Protein AF-A0A972GP89-F1 (afdb_monomer)

Sequence (118 aa):
MSRLRWAVLGGIMLGGVGASYWFNQRAQIRSATITSITFDNLPVASVAITYTRGMPPVSVIIDIIENDKSKGSTTIGGKQLFVDIPLHAPVHLPYCLVTTAYWRSLRGVVRQIQHHHQ

pLDDT: mean 84.03, std 12.47, range [55.25, 96.81]

Secondary structure (DSSP, 8-state):
--HHHHHHHHHHHHHHHHHHHHHTPBPPEEEEEEEEEE-SSS-EEEEEEEE-SSBPPSEEEEEEEETTTEEEEEEEETT--EEEEEBSS---SS-EEEEEEEEEETTEEEEEEEEEE-

Mean predicted aligned error: 8.91 Å

Foldseek 3Di:
DDPVVVVVVVCCVVVVVVVVVVQADEWDWPDKDFPDWDAPPWIKTKIFTDTDDYHFFQKKKKWKADDPPKIWIDMDGRVDGIDITTMPHDDDPFIKIKMWTWHQDPVGIDIDIDIDTD

Structure (mmCIF, N/CA/C/O backbone):
data_AF-A0A972GP89-F1
#
_entry.id   AF-A0A972GP89-F1
#
loop_
_atom_site.group_PDB
_atom_site.id
_atom_site.type_symbol
_atom_site.label_atom_id
_atom_site.label_alt_id
_atom_site.label_comp_id
_atom_site.label_asym_id
_atom_site.label_entity_id
_atom_site.label_seq_id
_atom_site.pdbx_PDB_ins_code
_atom_site.Cartn_x
_atom_site.Cartn_y
_atom_site.Cartn_z
_atom_site.occupancy
_atom_site.B_iso_or_equiv
_atom_site.auth_seq_id
_atom_site.auth_comp_id
_atom_site.auth_asym_id
_atom_site.auth_atom_id
_atom_site.pdbx_PDB_model_num
ATOM 1 N N . MET A 1 1 ? 34.079 9.451 -45.174 1.00 55.25 1 MET A N 1
ATOM 2 C CA . MET A 1 1 ? 32.845 9.105 -44.427 1.00 55.25 1 MET A CA 1
ATOM 3 C C . MET A 1 1 ? 32.240 10.388 -43.866 1.00 55.25 1 MET A C 1
ATOM 5 O O . MET A 1 1 ? 32.929 11.101 -43.151 1.00 55.25 1 MET A O 1
ATOM 9 N N . SER A 1 2 ? 31.024 10.751 -44.284 1.00 57.69 2 SER A N 1
ATOM 10 C CA . SER A 1 2 ? 30.454 12.095 -44.098 1.00 57.69 2 SER A CA 1
ATOM 11 C C . SER A 1 2 ? 30.017 12.379 -42.653 1.00 57.69 2 SER A C 1
ATOM 13 O O . SER A 1 2 ? 29.438 11.520 -41.987 1.00 57.69 2 SER A O 1
ATOM 15 N N . ARG A 1 3 ? 30.252 13.619 -42.193 1.00 67.94 3 ARG A N 1
ATOM 16 C CA . ARG A 1 3 ? 29.853 14.166 -40.875 1.00 67.94 3 ARG A CA 1
ATOM 17 C C . ARG A 1 3 ? 28.370 13.926 -40.539 1.00 67.94 3 ARG A C 1
ATOM 19 O O . ARG A 1 3 ? 28.013 13.788 -39.375 1.00 67.94 3 ARG A O 1
ATOM 26 N N . LEU A 1 4 ? 27.533 13.783 -41.568 1.00 67.69 4 LEU A N 1
ATOM 27 C CA . LEU A 1 4 ? 26.109 13.471 -41.466 1.00 67.69 4 LEU A CA 1
ATOM 28 C C . LEU A 1 4 ? 25.831 12.105 -40.805 1.00 67.69 4 LEU A C 1
ATOM 30 O O . LEU A 1 4 ? 24.911 11.991 -40.005 1.00 67.69 4 LEU A O 1
ATOM 34 N N . ARG A 1 5 ? 26.649 11.074 -41.077 1.00 64.38 5 ARG A N 1
ATOM 35 C CA . ARG A 1 5 ? 26.462 9.732 -40.485 1.00 64.38 5 ARG A CA 1
ATOM 36 C C . ARG A 1 5 ? 26.761 9.729 -38.982 1.00 64.38 5 ARG A C 1
ATOM 38 O O . ARG A 1 5 ? 26.070 9.053 -38.230 1.00 64.38 5 ARG A O 1
ATOM 45 N N . TRP A 1 6 ? 27.735 10.530 -38.546 1.00 58.53 6 TRP A N 1
ATOM 46 C CA . TRP A 1 6 ? 28.068 10.708 -37.129 1.00 58.53 6 TRP A CA 1
ATOM 47 C C . TRP A 1 6 ? 26.997 11.500 -36.371 1.00 58.53 6 TRP A C 1
ATOM 49 O O . TRP A 1 6 ? 26.661 11.135 -35.249 1.00 58.53 6 TRP A O 1
ATOM 59 N N . ALA A 1 7 ? 26.405 12.524 -36.995 1.00 61.56 7 ALA A N 1
ATOM 60 C CA . ALA A 1 7 ? 25.306 13.289 -36.401 1.00 61.56 7 ALA A CA 1
ATOM 61 C C . ALA A 1 7 ? 24.032 12.442 -36.220 1.00 61.56 7 ALA A C 1
ATOM 63 O O . ALA A 1 7 ? 23.392 12.502 -35.174 1.00 61.56 7 ALA A O 1
ATOM 64 N N . VAL A 1 8 ? 23.699 11.600 -37.205 1.00 63.09 8 VAL A N 1
ATOM 65 C CA . VAL A 1 8 ? 22.546 10.686 -37.129 1.00 63.09 8 VAL A CA 1
ATOM 66 C C . VAL A 1 8 ? 22.758 9.613 -36.057 1.00 63.09 8 VAL A C 1
ATOM 68 O O . VAL A 1 8 ? 21.866 9.377 -35.247 1.00 63.09 8 VAL A O 1
ATOM 71 N N . LEU A 1 9 ? 23.947 9.008 -35.986 1.00 60.88 9 LEU A N 1
ATOM 72 C CA . LEU A 1 9 ? 24.272 8.031 -34.939 1.00 60.88 9 LEU A CA 1
ATOM 73 C C . LEU A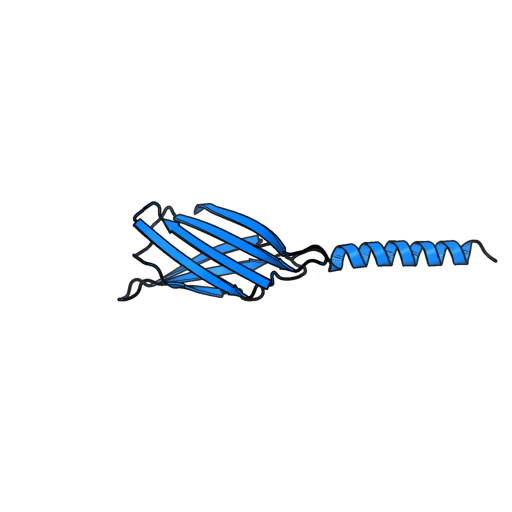 1 9 ? 24.287 8.662 -33.538 1.00 60.88 9 LEU A C 1
ATOM 75 O O . LEU A 1 9 ? 23.783 8.055 -32.596 1.00 60.88 9 LEU A O 1
ATOM 79 N N . GLY A 1 10 ? 24.797 9.891 -33.406 1.00 62.72 10 GLY A N 1
ATOM 80 C CA . GLY A 1 10 ? 24.766 10.651 -32.154 1.00 62.72 10 GLY A CA 1
ATOM 81 C C . GLY A 1 10 ? 23.343 10.995 -31.701 1.00 62.72 10 GLY A C 1
ATOM 82 O O . GLY A 1 10 ? 23.022 10.840 -30.525 1.00 62.72 10 GLY A O 1
ATOM 83 N N . GLY A 1 11 ? 22.467 11.385 -32.634 1.00 61.50 11 GLY A N 1
ATOM 84 C CA . GLY A 1 11 ? 21.054 11.664 -32.359 1.00 61.50 11 GLY A CA 1
ATOM 85 C C . GLY A 1 11 ? 20.257 10.420 -31.956 1.00 61.50 11 GLY A C 1
ATOM 86 O O . GLY A 1 11 ? 19.460 10.483 -31.024 1.00 61.50 11 GLY A O 1
ATOM 87 N N . ILE A 1 12 ? 20.513 9.273 -32.594 1.00 63.84 12 ILE A N 1
ATOM 88 C CA . ILE A 1 12 ? 19.886 7.989 -32.235 1.00 63.84 12 ILE A CA 1
ATOM 89 C C . ILE A 1 12 ? 20.373 7.506 -30.864 1.00 63.84 12 ILE A C 1
ATOM 91 O O . ILE A 1 12 ? 19.567 7.039 -30.064 1.00 63.84 12 ILE A O 1
ATOM 95 N N . MET A 1 13 ? 21.665 7.657 -30.557 1.00 61.00 13 MET A N 1
ATOM 96 C CA . MET A 1 13 ? 22.219 7.344 -29.234 1.00 61.00 13 MET A CA 1
ATOM 97 C C . MET A 1 13 ? 21.602 8.221 -28.138 1.00 61.00 13 MET A C 1
ATOM 99 O O . MET A 1 13 ? 21.106 7.696 -27.146 1.00 61.00 13 MET A O 1
ATOM 103 N N . LEU A 1 14 ? 21.565 9.545 -28.320 1.00 62.00 14 LEU A N 1
ATOM 104 C CA . LEU A 1 14 ? 20.982 10.467 -27.336 1.00 62.00 14 LEU A CA 1
ATOM 105 C C . LEU A 1 14 ? 19.467 10.268 -27.179 1.00 62.00 14 LEU A C 1
ATOM 107 O O . LEU A 1 14 ? 18.969 10.223 -26.054 1.00 62.00 14 LEU A O 1
ATOM 111 N N . GLY A 1 15 ? 18.743 10.081 -28.286 1.00 60.88 15 GLY A N 1
ATOM 112 C CA . GLY A 1 15 ? 17.312 9.775 -28.270 1.00 60.88 15 GLY A CA 1
ATOM 113 C C . GLY A 1 15 ? 17.007 8.423 -27.619 1.00 60.88 15 GLY A C 1
ATOM 114 O O . GLY A 1 15 ? 16.077 8.317 -26.821 1.00 60.88 15 GLY A O 1
ATOM 115 N N . GLY A 1 16 ? 17.827 7.404 -27.888 1.00 61.72 16 GLY A N 1
ATOM 116 C CA . GLY A 1 16 ? 17.707 6.068 -27.303 1.00 61.72 16 GLY A CA 1
ATOM 117 C C . GLY A 1 16 ? 18.015 6.034 -25.806 1.00 61.72 16 GLY A C 1
ATOM 118 O O . GLY A 1 16 ? 17.295 5.381 -25.050 1.00 61.72 16 GLY A O 1
ATOM 119 N N . VAL A 1 17 ? 19.029 6.776 -25.350 1.00 62.47 17 VAL A N 1
ATOM 120 C CA . VAL A 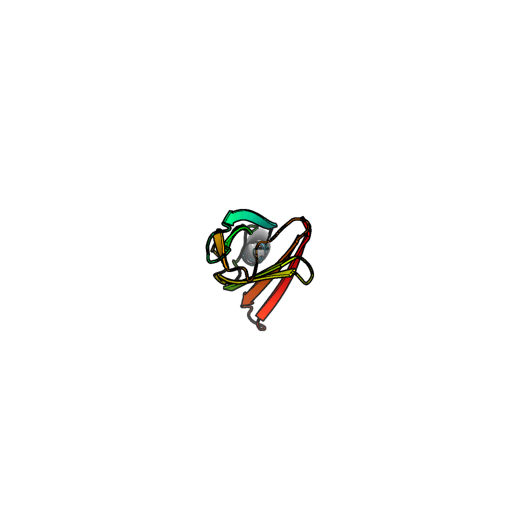1 17 ? 19.356 6.916 -23.920 1.00 62.47 17 VAL A CA 1
ATOM 121 C C . VAL A 1 17 ? 18.271 7.705 -23.186 1.00 62.47 17 VAL A C 1
ATOM 123 O O . VAL A 1 17 ? 17.836 7.278 -22.118 1.00 62.47 17 VAL A O 1
ATOM 126 N N . GLY A 1 18 ? 17.771 8.799 -23.770 1.00 60.97 18 GLY A N 1
ATOM 127 C CA . GLY A 1 18 ? 16.667 9.578 -23.202 1.00 60.97 18 GLY A CA 1
ATOM 128 C C . GLY A 1 18 ? 15.375 8.767 -23.078 1.00 60.97 18 GLY A C 1
ATOM 129 O O . GLY A 1 18 ? 14.751 8.751 -22.016 1.00 60.97 18 GLY A O 1
ATOM 130 N N . ALA A 1 19 ? 15.014 8.016 -24.122 1.00 61.84 19 ALA A N 1
ATOM 131 C CA . ALA A 1 19 ? 13.863 7.119 -24.095 1.00 61.84 19 ALA A CA 1
ATOM 132 C C . ALA A 1 19 ? 14.049 5.994 -23.065 1.00 61.84 19 ALA A C 1
ATOM 134 O O . ALA A 1 19 ? 13.154 5.733 -22.264 1.00 61.84 19 ALA A O 1
ATOM 135 N N . SER A 1 20 ? 15.232 5.374 -23.016 1.00 60.84 20 SER A N 1
ATOM 136 C CA . SER A 1 20 ? 15.535 4.310 -22.051 1.00 60.84 20 SER A CA 1
ATOM 137 C C . SER A 1 20 ? 15.483 4.809 -20.609 1.00 60.84 20 SER A C 1
ATOM 139 O O . SER A 1 20 ? 14.972 4.106 -19.740 1.00 60.84 20 SER A O 1
ATOM 141 N N . TYR A 1 21 ? 15.966 6.023 -20.337 1.00 64.88 21 TYR A N 1
ATOM 142 C CA . TYR A 1 21 ? 15.865 6.631 -19.012 1.00 64.88 21 TYR A CA 1
ATOM 143 C C . TYR A 1 21 ? 14.405 6.843 -18.609 1.00 64.88 21 TYR A C 1
ATOM 145 O O . TYR A 1 21 ? 14.029 6.529 -17.483 1.00 64.88 21 TYR A O 1
ATOM 153 N N . TRP A 1 22 ? 13.564 7.299 -19.541 1.00 60.44 22 TRP A N 1
ATOM 154 C CA . TRP A 1 22 ? 12.151 7.553 -19.275 1.00 60.44 22 TRP A CA 1
ATOM 155 C C . TRP A 1 22 ? 11.351 6.265 -19.041 1.00 60.44 22 TRP A C 1
ATOM 157 O O . TRP A 1 22 ? 10.561 6.193 -18.101 1.00 60.4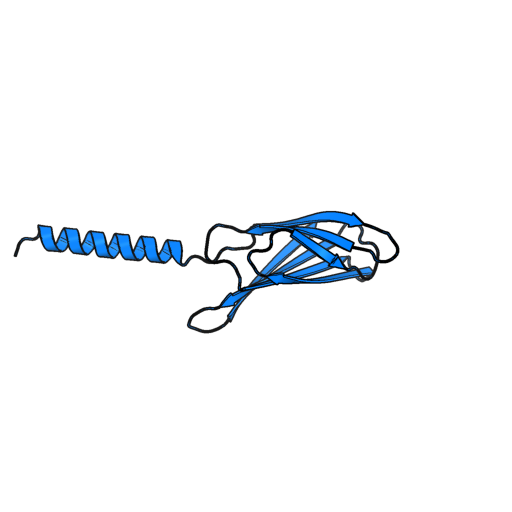4 22 TRP A O 1
ATOM 167 N N . PHE A 1 23 ? 11.609 5.217 -19.829 1.00 60.59 23 PHE A N 1
ATOM 168 C CA . PHE A 1 23 ? 10.964 3.911 -19.657 1.00 60.59 23 PHE A CA 1
ATOM 169 C C . PHE A 1 23 ? 11.418 3.167 -18.391 1.00 60.59 23 PHE A C 1
ATOM 171 O O . PHE A 1 23 ? 10.668 2.342 -17.873 1.00 60.59 23 PHE A O 1
ATOM 178 N N . ASN A 1 24 ? 12.605 3.475 -17.859 1.00 66.88 24 ASN A N 1
ATOM 179 C CA . ASN A 1 24 ? 13.115 2.877 -16.620 1.00 66.88 24 ASN A CA 1
ATOM 180 C C . ASN A 1 24 ? 12.746 3.660 -15.350 1.00 66.88 24 ASN A C 1
ATOM 182 O O . ASN A 1 24 ? 13.155 3.268 -14.251 1.00 66.88 24 ASN A O 1
ATOM 186 N N . GLN A 1 25 ? 11.975 4.748 -15.457 1.00 81.75 25 GLN A N 1
ATOM 187 C CA . GLN A 1 25 ? 11.481 5.429 -14.264 1.00 81.75 25 GLN A CA 1
ATOM 188 C C . GLN A 1 25 ? 10.518 4.513 -13.509 1.00 81.75 25 GLN A C 1
ATOM 190 O O . GLN A 1 25 ? 9.637 3.872 -14.083 1.00 81.75 25 GLN A O 1
ATOM 195 N N . ARG A 1 26 ? 10.714 4.418 -12.196 1.00 87.88 26 ARG A N 1
ATOM 196 C CA . ARG A 1 26 ? 9.843 3.638 -11.316 1.00 87.88 26 ARG A CA 1
ATOM 197 C C . ARG A 1 26 ? 8.534 4.387 -11.143 1.00 87.88 26 ARG A C 1
ATOM 199 O O . ARG A 1 26 ? 8.550 5.583 -10.863 1.00 87.88 26 ARG A O 1
ATOM 206 N N . ALA A 1 27 ? 7.424 3.675 -11.281 1.00 89.00 27 ALA A N 1
ATOM 207 C CA . ALA A 1 27 ? 6.132 4.202 -10.881 1.00 89.00 27 ALA A CA 1
ATOM 208 C C . ALA A 1 27 ? 6.187 4.466 -9.377 1.00 89.00 27 ALA A C 1
ATOM 210 O O . ALA A 1 27 ? 6.543 3.568 -8.626 1.00 89.00 27 ALA A O 1
ATOM 211 N N . GLN A 1 28 ? 5.868 5.677 -8.948 1.00 89.12 28 GLN A N 1
ATOM 212 C CA . GLN A 1 28 ? 5.791 6.067 -7.544 1.00 89.12 28 GLN A CA 1
ATOM 213 C C . GLN A 1 28 ? 4.337 6.015 -7.091 1.00 89.12 28 GLN A C 1
ATOM 215 O O . GLN A 1 28 ? 3.432 6.212 -7.902 1.00 89.12 28 GLN A O 1
ATOM 220 N N . ILE A 1 29 ? 4.101 5.783 -5.801 1.00 91.19 29 ILE A N 1
ATOM 221 C CA . ILE A 1 29 ? 2.765 5.966 -5.231 1.00 91.19 29 ILE A CA 1
ATOM 222 C C . ILE A 1 29 ? 2.461 7.463 -5.265 1.00 91.19 29 ILE A C 1
ATOM 224 O O . ILE A 1 29 ? 3.218 8.274 -4.744 1.00 91.19 29 ILE A O 1
ATOM 228 N N . ARG A 1 30 ? 1.381 7.843 -5.946 1.00 91.31 30 ARG A N 1
ATOM 229 C CA . ARG A 1 30 ? 0.947 9.239 -6.057 1.00 91.31 30 ARG A CA 1
ATOM 230 C C . ARG A 1 30 ? -0.032 9.586 -4.944 1.00 91.31 30 ARG A C 1
ATOM 232 O O . ARG A 1 30 ? 0.083 10.646 -4.337 1.00 91.31 30 ARG A O 1
ATOM 239 N N . SER A 1 31 ? -0.988 8.700 -4.686 1.00 92.88 31 SER A N 1
ATOM 240 C CA . SER A 1 31 ? -1.967 8.851 -3.614 1.00 92.88 31 SER A CA 1
ATOM 241 C C . SER A 1 31 ? -2.363 7.493 -3.053 1.00 92.88 31 SER A C 1
ATOM 243 O O . SER A 1 31 ? -2.387 6.502 -3.783 1.00 92.88 31 SER A O 1
ATOM 245 N N . ALA A 1 32 ? -2.718 7.480 -1.775 1.00 93.75 32 ALA A N 1
ATOM 246 C CA . ALA A 1 32 ? -3.402 6.384 -1.113 1.00 93.75 32 ALA A CA 1
ATOM 247 C C . ALA A 1 32 ? -4.468 6.993 -0.196 1.00 93.75 32 ALA A C 1
ATOM 249 O O . ALA A 1 32 ? -4.184 7.946 0.533 1.00 93.75 32 ALA A O 1
ATOM 250 N N . THR A 1 33 ? -5.708 6.522 -0.298 1.00 94.06 33 THR A N 1
ATOM 251 C CA . THR A 1 33 ? -6.857 7.121 0.394 1.00 94.06 33 THR A CA 1
ATOM 252 C C . THR A 1 33 ? -7.853 6.040 0.773 1.00 94.06 33 THR A C 1
ATOM 254 O O . THR A 1 33 ? -8.148 5.166 -0.042 1.00 94.06 33 THR A O 1
ATOM 257 N N . ILE A 1 34 ? -8.378 6.107 1.996 1.00 93.38 34 ILE A N 1
ATOM 258 C CA . ILE A 1 34 ? -9.476 5.239 2.424 1.00 93.38 34 ILE A CA 1
ATOM 259 C C . ILE A 1 34 ? -10.759 5.737 1.750 1.00 93.38 34 ILE A C 1
ATOM 261 O O . ILE A 1 34 ? -11.143 6.892 1.919 1.00 93.38 34 ILE A O 1
ATOM 265 N N . THR A 1 35 ? -11.410 4.889 0.957 1.00 93.81 35 THR A N 1
ATOM 266 C CA . THR A 1 35 ? -12.657 5.228 0.250 1.00 93.81 35 THR A CA 1
ATOM 267 C C . THR A 1 35 ? -13.898 4.875 1.053 1.00 93.81 35 THR A C 1
ATOM 269 O O . THR A 1 35 ? -14.928 5.527 0.909 1.00 93.81 35 THR A O 1
ATOM 272 N N . SER A 1 36 ? -13.812 3.843 1.888 1.00 92.06 36 SER A N 1
ATOM 273 C CA . SER A 1 36 ? -14.907 3.382 2.738 1.00 92.06 36 SER A CA 1
ATOM 274 C C . SER A 1 36 ? -14.369 2.586 3.917 1.00 92.06 36 SER A C 1
ATOM 276 O O . SER A 1 36 ? -13.310 1.966 3.827 1.00 92.06 36 SER A O 1
ATOM 278 N N . ILE A 1 37 ? -15.119 2.596 5.018 1.00 90.62 37 ILE A N 1
ATOM 279 C CA . ILE A 1 37 ? -14.867 1.753 6.185 1.00 90.62 37 ILE A CA 1
ATOM 280 C C . ILE A 1 37 ? -16.171 1.029 6.505 1.00 90.62 37 ILE A C 1
ATOM 282 O O . ILE A 1 37 ? -17.204 1.672 6.695 1.00 90.62 37 ILE A O 1
ATOM 286 N N . THR A 1 38 ? -16.118 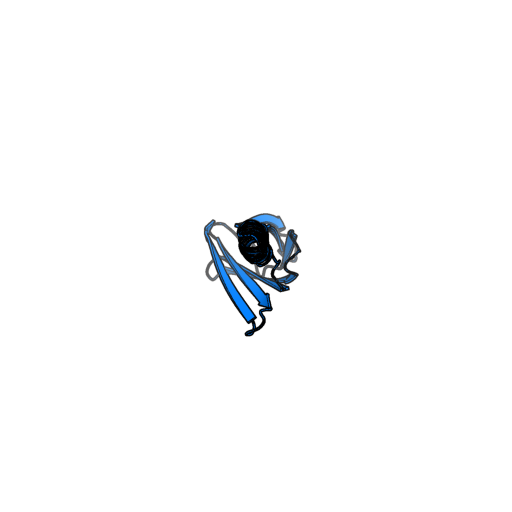-0.298 6.552 1.00 90.81 38 THR A N 1
ATOM 287 C CA . THR A 1 38 ? -17.235 -1.148 6.970 1.00 90.81 38 THR A CA 1
ATOM 288 C C . THR A 1 38 ? -17.008 -1.570 8.417 1.00 90.81 38 THR A C 1
ATOM 290 O O . THR A 1 38 ? -15.922 -2.039 8.756 1.00 90.81 38 THR A O 1
ATOM 293 N N . PHE A 1 39 ? -18.022 -1.391 9.268 1.00 87.12 39 PHE A N 1
ATOM 294 C CA . PHE A 1 39 ? -17.944 -1.569 10.727 1.00 87.12 39 PHE A CA 1
ATOM 295 C C . PHE A 1 39 ? -18.697 -2.806 11.247 1.00 87.12 39 PHE A C 1
ATOM 297 O O . PHE A 1 39 ? -19.100 -2.831 12.408 1.00 87.12 39 PHE A O 1
ATOM 304 N N . ASP A 1 40 ? -18.910 -3.818 10.404 1.00 82.88 40 ASP A N 1
ATOM 305 C CA . ASP A 1 40 ? -19.557 -5.069 10.817 1.00 82.88 40 ASP A CA 1
ATOM 306 C C . ASP A 1 40 ? -18.643 -5.888 11.765 1.00 82.88 40 ASP A C 1
ATOM 308 O O . ASP A 1 40 ? -17.666 -5.384 12.317 1.00 82.88 40 ASP A O 1
ATOM 312 N N . ASN A 1 41 ? -18.928 -7.182 11.958 1.00 79.56 41 ASN A N 1
ATOM 313 C CA . ASN A 1 41 ? -18.203 -8.054 12.900 1.00 79.56 41 ASN A CA 1
ATOM 314 C C . ASN A 1 41 ? -16.671 -8.089 12.708 1.00 79.56 41 ASN A C 1
ATOM 316 O O . ASN A 1 41 ? -15.944 -8.375 13.657 1.00 79.56 41 ASN A O 1
ATOM 320 N N . LEU A 1 42 ? -16.183 -7.823 11.494 1.00 85.94 42 LEU A N 1
ATOM 321 C CA . LEU A 1 42 ? -14.767 -7.658 11.168 1.00 85.94 42 LEU A CA 1
ATOM 322 C C . LEU A 1 42 ? -14.614 -6.313 10.452 1.00 85.94 42 LEU A C 1
ATOM 324 O O . LEU A 1 42 ? -15.027 -6.215 9.294 1.00 85.94 42 LEU A O 1
ATOM 328 N N . PRO A 1 43 ? -14.072 -5.274 11.111 1.00 90.94 43 PRO A N 1
ATOM 329 C CA . PRO A 1 43 ? -13.950 -3.972 10.484 1.00 90.94 43 PRO A CA 1
ATOM 330 C C . PRO A 1 43 ? -12.939 -4.029 9.335 1.00 90.94 43 PRO A C 1
ATOM 332 O O . PRO A 1 43 ? -11.864 -4.621 9.454 1.00 90.94 43 PRO A O 1
ATOM 335 N N . VAL A 1 44 ? -13.288 -3.410 8.209 1.00 93.94 44 VAL A N 1
ATOM 336 C CA . VAL A 1 44 ? -12.484 -3.414 6.979 1.00 93.94 44 VAL A CA 1
ATOM 337 C C . VAL A 1 44 ? -12.426 -2.003 6.410 1.00 93.94 44 VAL A C 1
ATOM 339 O O . VAL A 1 44 ? -13.454 -1.341 6.282 1.00 93.94 44 VAL A O 1
ATOM 342 N N . ALA A 1 45 ? -11.229 -1.550 6.040 1.00 94.31 45 ALA A N 1
ATOM 343 C CA . ALA A 1 45 ? -11.022 -0.307 5.305 1.00 94.31 45 ALA A CA 1
ATOM 344 C C . ALA A 1 45 ? -10.712 -0.604 3.838 1.00 94.31 45 ALA A C 1
ATOM 346 O O . ALA A 1 45 ? -9.715 -1.256 3.533 1.00 94.31 45 ALA A O 1
ATOM 347 N N . SER A 1 46 ? -11.520 -0.074 2.927 1.00 95.62 46 SER A N 1
ATOM 348 C CA . SER A 1 46 ? -11.222 -0.118 1.498 1.00 95.62 46 SER A CA 1
ATOM 349 C C . SER A 1 46 ? -10.324 1.058 1.139 1.00 95.62 46 SER A C 1
ATOM 351 O O . SER A 1 46 ? -10.654 2.215 1.405 1.00 95.62 46 SER A O 1
ATOM 353 N N . VAL A 1 47 ? -9.177 0.767 0.537 1.00 95.44 47 VAL A N 1
ATOM 354 C CA . VAL A 1 47 ? -8.164 1.753 0.166 1.00 95.44 47 VAL A CA 1
ATOM 355 C C . VAL A 1 47 ? -7.996 1.780 -1.343 1.00 95.44 47 VAL A C 1
ATOM 357 O O . VAL A 1 47 ? -7.770 0.747 -1.975 1.00 95.44 47 VAL A O 1
ATOM 360 N N . ALA A 1 48 ? -8.050 2.984 -1.910 1.00 96.56 48 ALA A N 1
ATOM 361 C CA . ALA A 1 48 ? -7.685 3.252 -3.291 1.00 96.56 48 ALA A CA 1
ATOM 362 C C . ALA A 1 48 ? -6.264 3.820 -3.362 1.00 96.56 48 ALA A C 1
ATOM 364 O O . ALA A 1 48 ? -5.916 4.760 -2.642 1.00 96.56 48 ALA A O 1
ATOM 365 N N . ILE A 1 49 ? -5.453 3.272 -4.264 1.00 95.06 49 ILE A N 1
ATOM 366 C CA . ILE A 1 49 ? -4.070 3.678 -4.507 1.00 95.06 49 ILE A CA 1
ATOM 367 C C . ILE A 1 49 ? -3.915 4.063 -5.968 1.00 95.06 49 ILE A C 1
ATOM 369 O O . ILE A 1 49 ? -4.393 3.376 -6.871 1.00 95.06 49 ILE A O 1
ATOM 373 N N . THR A 1 50 ? -3.192 5.151 -6.209 1.00 94.44 50 THR A N 1
ATOM 374 C CA . THR A 1 50 ? -2.793 5.545 -7.556 1.00 94.44 50 THR A CA 1
ATOM 375 C C . THR A 1 50 ? -1.282 5.608 -7.677 1.00 94.44 50 THR A C 1
ATOM 377 O O . THR A 1 50 ? -0.569 5.981 -6.743 1.00 94.44 50 THR A O 1
ATOM 380 N N . TYR A 1 51 ? -0.793 5.264 -8.864 1.00 92.19 51 TYR A N 1
ATOM 381 C CA . TYR A 1 51 ? 0.624 5.272 -9.194 1.00 92.19 51 TYR A CA 1
ATOM 382 C C . TYR A 1 51 ? 0.906 6.289 -10.300 1.00 92.19 51 TYR A C 1
ATOM 384 O O . TYR A 1 51 ? 0.057 6.562 -11.154 1.00 92.19 51 TYR A O 1
ATOM 392 N N . THR A 1 52 ? 2.113 6.846 -10.314 1.00 91.06 52 THR A N 1
ATOM 393 C CA . THR A 1 52 ? 2.622 7.555 -11.489 1.00 91.06 52 THR A CA 1
ATOM 394 C C . THR A 1 52 ? 2.932 6.562 -12.615 1.00 91.06 52 THR A C 1
ATOM 396 O O . THR A 1 52 ? 2.945 5.345 -12.425 1.00 91.06 52 THR A O 1
ATOM 399 N N . ARG A 1 53 ? 3.177 7.072 -13.827 1.00 87.38 53 ARG A N 1
ATOM 400 C CA . ARG A 1 53 ? 3.648 6.229 -14.933 1.00 87.38 53 ARG A CA 1
ATOM 401 C C . ARG A 1 53 ? 5.063 5.726 -14.642 1.00 87.38 53 ARG A C 1
ATOM 403 O O . ARG A 1 53 ? 5.896 6.490 -14.164 1.00 87.38 53 ARG A O 1
ATOM 410 N N . GLY A 1 54 ? 5.331 4.468 -14.977 1.00 87.69 54 GLY A N 1
ATOM 411 C CA . GLY A 1 54 ? 6.650 3.858 -14.837 1.00 87.69 54 GLY A CA 1
ATOM 412 C C . GLY A 1 54 ? 6.576 2.360 -14.562 1.00 87.69 54 GLY A C 1
ATOM 413 O O . GLY A 1 54 ? 5.517 1.741 -14.674 1.00 87.69 54 GLY A O 1
ATOM 414 N N . MET A 1 55 ? 7.707 1.777 -14.174 1.00 88.12 55 MET A N 1
ATOM 415 C CA . MET A 1 55 ? 7.781 0.381 -13.747 1.00 88.12 55 MET A CA 1
ATOM 416 C C . MET A 1 55 ? 7.055 0.202 -12.400 1.00 88.12 55 MET A C 1
ATOM 418 O O . MET A 1 55 ? 7.475 0.820 -11.414 1.00 88.12 55 MET A O 1
ATOM 422 N N . PRO A 1 56 ? 5.998 -0.629 -12.324 1.00 89.94 56 PRO A N 1
ATOM 423 C CA 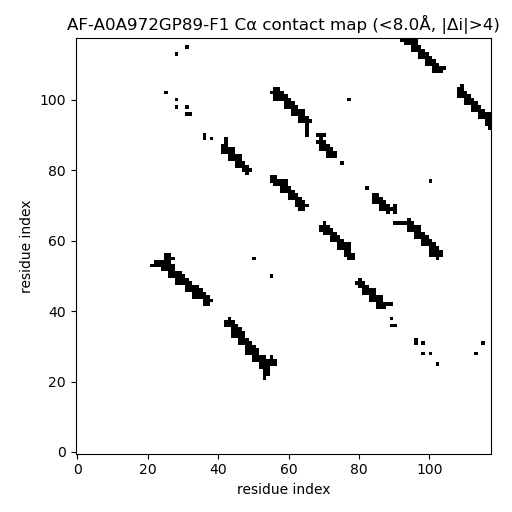. PRO A 1 56 ? 5.247 -0.821 -11.089 1.00 89.94 56 PRO A CA 1
ATOM 424 C C . PRO A 1 56 ? 6.118 -1.478 -10.009 1.00 89.94 56 PRO A C 1
ATOM 426 O O . PRO A 1 56 ? 7.037 -2.240 -10.339 1.00 89.94 56 PRO A O 1
ATOM 429 N N . PRO A 1 57 ? 5.844 -1.209 -8.721 1.00 92.38 57 PRO A N 1
ATOM 430 C CA . PRO A 1 57 ? 6.441 -1.983 -7.647 1.00 92.38 57 PRO A CA 1
ATOM 431 C C . PRO A 1 57 ? 6.095 -3.471 -7.786 1.00 92.38 57 PRO A C 1
ATOM 433 O O . PRO A 1 57 ? 5.104 -3.862 -8.404 1.00 92.38 57 PRO A O 1
ATOM 436 N N . VAL A 1 58 ? 6.934 -4.319 -7.207 1.00 93.69 58 VAL A N 1
ATOM 437 C CA . VAL A 1 58 ? 6.666 -5.755 -7.087 1.00 93.69 58 VAL A CA 1
ATOM 438 C C . VAL A 1 58 ? 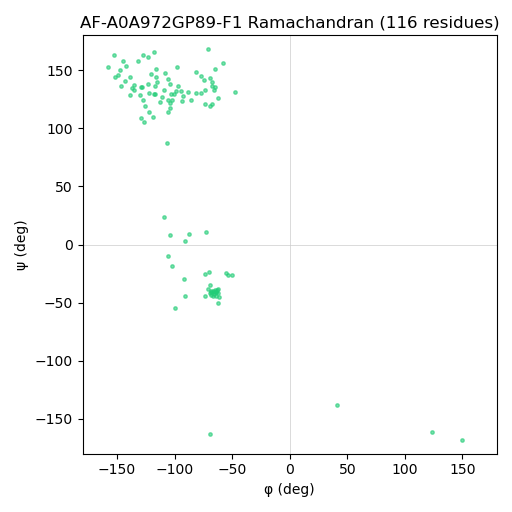5.606 -5.973 -6.012 1.00 93.69 58 VAL A C 1
ATOM 440 O O . VAL A 1 58 ? 4.639 -6.698 -6.232 1.00 93.69 58 VAL A O 1
ATOM 443 N N . SER A 1 59 ? 5.755 -5.282 -4.884 1.00 95.38 59 SER A N 1
ATOM 444 C CA . SER A 1 59 ? 4.807 -5.304 -3.778 1.00 95.38 59 SER A CA 1
ATOM 445 C C . SER A 1 59 ? 4.669 -3.929 -3.139 1.00 95.38 59 SER A C 1
ATOM 447 O O . SER A 1 59 ? 5.588 -3.103 -3.182 1.00 95.38 59 SER A O 1
ATOM 449 N N . VAL A 1 60 ? 3.504 -3.697 -2.544 1.00 96.31 60 VAL A N 1
ATOM 450 C CA . VAL A 1 60 ? 3.214 -2.531 -1.716 1.00 96.31 60 VAL A CA 1
ATOM 451 C C . VAL A 1 60 ? 2.601 -3.013 -0.413 1.00 96.31 60 VAL A C 1
ATOM 453 O O . VAL A 1 60 ? 1.657 -3.795 -0.431 1.00 96.31 60 VAL A O 1
ATOM 456 N N . ILE A 1 61 ? 3.152 -2.550 0.701 1.00 96.38 61 ILE A N 1
ATOM 457 C CA . ILE A 1 61 ? 2.586 -2.711 2.036 1.00 96.38 61 ILE A CA 1
ATOM 458 C C . ILE A 1 61 ? 1.829 -1.432 2.363 1.00 96.38 61 ILE A C 1
ATOM 460 O O . ILE A 1 61 ? 2.320 -0.336 2.077 1.00 96.38 61 ILE A O 1
ATOM 464 N N . ILE A 1 62 ? 0.637 -1.575 2.921 1.00 96.12 62 ILE A N 1
ATOM 465 C CA . ILE A 1 62 ? -0.204 -0.457 3.330 1.00 96.12 62 ILE A CA 1
ATOM 466 C C . ILE A 1 62 ? -0.540 -0.672 4.788 1.00 96.12 62 ILE A C 1
ATOM 468 O O . ILE A 1 62 ? -1.179 -1.666 5.127 1.00 96.12 62 ILE A O 1
ATOM 472 N N . ASP A 1 63 ? -0.127 0.275 5.613 1.00 95.00 63 ASP A N 1
ATOM 473 C CA . ASP A 1 63 ? -0.403 0.297 7.036 1.00 95.00 63 ASP A CA 1
ATOM 474 C C . ASP A 1 63 ? -1.371 1.446 7.326 1.00 95.00 63 ASP A C 1
ATOM 476 O O . ASP A 1 63 ? -1.130 2.592 6.944 1.00 95.00 63 ASP A O 1
ATOM 480 N N . ILE A 1 64 ? -2.473 1.141 8.002 1.00 94.06 64 ILE A N 1
ATOM 481 C CA . ILE A 1 64 ? -3.395 2.128 8.564 1.00 94.06 64 ILE A CA 1
ATOM 482 C C . ILE A 1 64 ? -3.111 2.193 10.057 1.00 94.06 64 ILE A C 1
ATOM 484 O O . ILE A 1 64 ? -3.148 1.172 10.745 1.00 94.06 64 ILE A O 1
ATOM 488 N N . ILE A 1 65 ? -2.813 3.391 10.548 1.00 91.12 65 ILE A N 1
ATOM 489 C CA . ILE A 1 65 ? -2.447 3.642 11.937 1.00 91.12 65 ILE A CA 1
ATOM 490 C C . ILE A 1 65 ? -3.320 4.779 12.464 1.00 91.12 65 ILE A C 1
ATOM 492 O O . ILE A 1 65 ? -3.132 5.942 12.108 1.00 91.12 65 ILE A O 1
ATOM 496 N N . GLU A 1 66 ? -4.255 4.445 13.345 1.00 86.88 66 GLU A N 1
ATOM 497 C CA . GLU A 1 66 ? -5.019 5.398 14.145 1.00 86.88 66 GLU A CA 1
ATOM 498 C C . GLU A 1 66 ? -4.515 5.345 15.591 1.00 86.88 66 GLU A C 1
ATOM 500 O O . GLU A 1 66 ? -5.032 4.596 16.428 1.00 86.88 66 GLU A O 1
ATOM 505 N N . ASN A 1 67 ? -3.479 6.137 15.882 1.00 78.56 67 ASN A N 1
ATOM 506 C CA . ASN A 1 67 ? -2.817 6.170 17.190 1.00 78.56 67 ASN A CA 1
ATOM 507 C C . ASN A 1 67 ? -2.648 4.743 17.782 1.00 78.56 67 ASN A C 1
ATOM 509 O O . ASN A 1 67 ? -2.310 3.795 17.067 1.00 78.56 67 ASN A O 1
ATOM 513 N N . ASP A 1 68 ? -2.892 4.570 19.082 1.00 75.06 68 ASP A N 1
ATOM 514 C CA . ASP A 1 68 ? -2.840 3.270 19.763 1.00 75.06 68 ASP A CA 1
ATOM 515 C C . ASP A 1 68 ? -4.161 2.483 19.721 1.00 75.06 68 ASP A C 1
ATOM 517 O O . ASP A 1 68 ? -4.289 1.470 20.405 1.00 75.06 68 ASP A O 1
ATOM 521 N N . LYS A 1 69 ? -5.155 2.927 18.940 1.00 76.56 69 LYS A N 1
ATOM 522 C CA . LYS A 1 69 ? -6.515 2.364 18.978 1.00 76.56 69 LYS A CA 1
ATOM 523 C C . LYS A 1 69 ? -6.778 1.367 17.866 1.00 76.56 69 LYS A C 1
ATOM 525 O O . LYS A 1 69 ? -7.177 0.240 18.146 1.00 76.56 69 LYS A O 1
ATOM 530 N N . SER A 1 70 ? -6.553 1.773 16.620 1.00 81.50 70 SER A N 1
ATOM 531 C CA . SER A 1 70 ? -6.829 0.923 15.469 1.00 81.50 70 SER A CA 1
ATOM 532 C C . SER A 1 70 ? -5.635 0.831 14.537 1.00 81.50 70 SER A C 1
ATOM 534 O O . SER A 1 70 ? -4.940 1.810 14.255 1.00 81.50 70 SER A O 1
ATOM 536 N N . LYS A 1 71 ? -5.370 -0.398 14.097 1.00 90.88 71 LYS A N 1
ATOM 537 C CA . LYS A 1 71 ? -4.273 -0.748 13.203 1.00 90.88 71 LYS A CA 1
ATOM 538 C C . LYS A 1 71 ? -4.781 -1.749 12.176 1.00 90.88 71 LYS A C 1
ATOM 540 O O . LYS A 1 71 ? -5.594 -2.617 12.496 1.00 90.88 71 LYS A O 1
ATOM 545 N N . GLY A 1 72 ? -4.276 -1.631 10.960 1.00 93.25 72 GLY A N 1
ATOM 546 C CA . GLY A 1 72 ? -4.482 -2.598 9.891 1.00 93.25 72 GLY A CA 1
ATOM 547 C C . GLY A 1 72 ? -3.269 -2.600 8.980 1.00 93.25 72 GLY A C 1
ATOM 548 O O . GLY A 1 72 ? -2.636 -1.564 8.794 1.00 93.25 72 GLY A O 1
ATOM 549 N N . SER A 1 73 ? -2.924 -3.760 8.436 1.00 95.06 73 SER A N 1
ATOM 550 C CA . SER A 1 73 ? -1.836 -3.874 7.473 1.00 95.06 73 SER A CA 1
ATOM 551 C C . SER A 1 73 ? -2.193 -4.904 6.419 1.00 95.06 73 SER A C 1
ATOM 553 O O . SER A 1 73 ? -2.783 -5.942 6.721 1.00 95.06 73 SER A O 1
ATOM 555 N N . THR A 1 74 ? -1.841 -4.622 5.172 1.00 96.81 74 THR A N 1
ATOM 556 C CA . THR A 1 74 ? -1.954 -5.593 4.088 1.00 96.81 74 THR A CA 1
ATOM 557 C C . THR A 1 74 ? -0.817 -5.425 3.095 1.00 96.81 74 THR A C 1
ATOM 559 O O . THR A 1 74 ? -0.209 -4.359 2.985 1.00 96.81 74 THR A O 1
ATOM 562 N N . THR A 1 75 ? -0.537 -6.487 2.345 1.00 96.81 75 THR A N 1
ATOM 563 C CA . THR A 1 75 ? 0.425 -6.469 1.244 1.00 96.81 75 THR A CA 1
ATOM 564 C C . THR A 1 75 ? -0.288 -6.791 -0.057 1.00 96.81 75 THR A C 1
ATOM 566 O O . THR A 1 75 ? -0.976 -7.803 -0.159 1.00 96.81 75 THR A O 1
ATOM 569 N N . ILE A 1 76 ? -0.071 -5.959 -1.070 1.00 96.31 76 ILE A N 1
ATOM 570 C CA . ILE A 1 76 ? -0.632 -6.129 -2.409 1.00 96.31 76 ILE A CA 1
ATOM 571 C C . ILE A 1 76 ? 0.455 -6.191 -3.474 1.00 96.31 76 ILE A C 1
ATOM 573 O O . ILE A 1 76 ? 1.586 -5.737 -3.275 1.00 96.31 76 ILE A O 1
ATOM 577 N N . GLY A 1 77 ? 0.099 -6.719 -4.645 1.00 94.81 77 GLY A N 1
ATOM 578 C CA . GLY A 1 77 ? 0.934 -6.594 -5.837 1.00 94.81 77 GLY A CA 1
ATOM 579 C C . GLY A 1 77 ? 0.950 -5.149 -6.339 1.00 94.81 77 GLY A C 1
ATOM 580 O O . GLY A 1 77 ? -0.073 -4.473 -6.327 1.00 94.81 77 GLY A O 1
ATOM 581 N N . GLY A 1 78 ? 2.083 -4.657 -6.844 1.00 91.12 78 GLY A N 1
ATOM 582 C CA . GLY A 1 78 ? 2.229 -3.232 -7.188 1.00 91.12 78 GLY A CA 1
ATOM 583 C C . GLY A 1 78 ? 1.483 -2.730 -8.432 1.00 91.12 78 GLY A C 1
ATOM 584 O O . GLY A 1 78 ? 1.732 -1.615 -8.880 1.00 91.12 78 GLY A O 1
ATOM 585 N N . LYS A 1 79 ? 0.586 -3.539 -9.007 1.00 92.81 79 LYS A N 1
ATOM 586 C CA . LYS A 1 79 ? -0.386 -3.117 -10.033 1.00 92.81 79 LYS A CA 1
ATOM 587 C C . LYS A 1 79 ? -1.812 -2.999 -9.488 1.00 92.81 79 LYS A C 1
ATOM 589 O O . LYS A 1 79 ? -2.696 -2.547 -10.209 1.00 92.81 79 LYS A O 1
ATOM 594 N N . GLN A 1 80 ? -2.051 -3.459 -8.264 1.00 95.69 80 GLN A N 1
ATOM 595 C CA . GLN A 1 80 ? -3.369 -3.448 -7.653 1.00 95.69 80 GLN A CA 1
ATOM 596 C C . GLN A 1 80 ? -3.701 -2.030 -7.180 1.00 95.69 80 GLN A C 1
ATOM 598 O O . GLN A 1 80 ? -2.888 -1.380 -6.533 1.00 95.69 80 GLN A O 1
ATOM 603 N N . LEU A 1 81 ? -4.885 -1.545 -7.553 1.00 95.38 81 LEU A N 1
ATOM 604 C CA . LEU A 1 81 ? -5.322 -0.167 -7.288 1.00 95.38 81 LEU A CA 1
ATOM 605 C C . LEU A 1 81 ? -6.302 -0.070 -6.116 1.00 95.38 81 LEU A C 1
ATOM 607 O O . LEU A 1 81 ? -6.491 1.012 -5.573 1.00 95.38 81 LEU A O 1
ATOM 611 N N . PHE A 1 82 ? -6.923 -1.187 -5.742 1.00 96.50 82 PHE A N 1
ATOM 612 C CA . PHE A 1 82 ? -7.934 -1.258 -4.694 1.00 96.50 82 PHE A CA 1
ATOM 613 C C . PHE A 1 82 ? -7.658 -2.456 -3.803 1.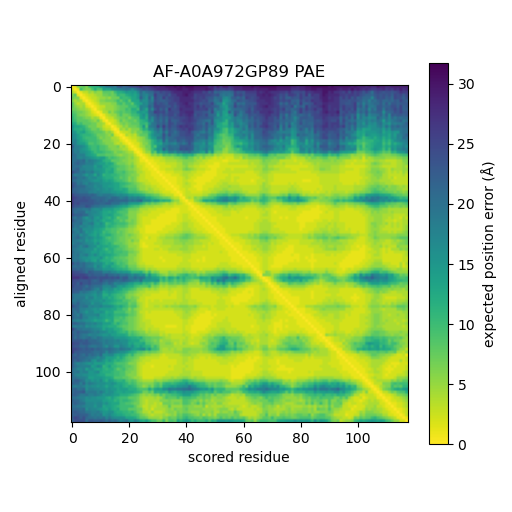00 96.50 82 PHE A C 1
ATOM 615 O O . PHE A 1 82 ? -7.331 -3.540 -4.300 1.00 96.50 82 PHE A O 1
ATOM 622 N N . VAL A 1 83 ? -7.785 -2.262 -2.497 1.00 96.56 83 VAL A N 1
ATOM 623 C CA . VAL A 1 83 ? -7.616 -3.335 -1.526 1.00 96.56 83 VAL A CA 1
ATOM 624 C C . VAL A 1 83 ? -8.429 -3.082 -0.276 1.00 96.56 83 VAL A C 1
ATOM 626 O O . VAL A 1 83 ? -8.532 -1.952 0.192 1.00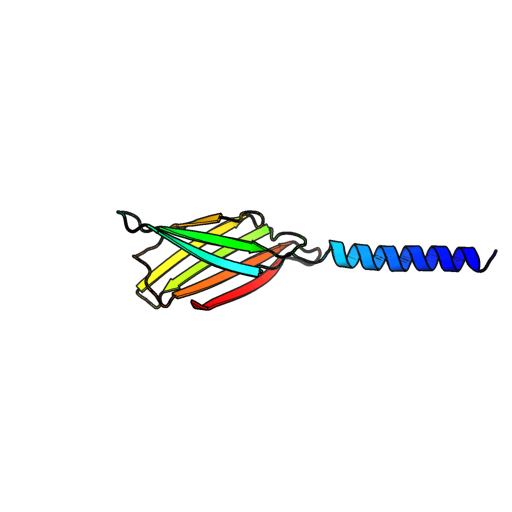 96.56 83 VAL A O 1
ATOM 629 N N . ASP A 1 84 ? -8.943 -4.171 0.270 1.00 95.81 84 ASP A N 1
ATOM 630 C CA . ASP A 1 84 ? -9.582 -4.207 1.569 1.00 95.81 84 ASP A CA 1
ATOM 631 C C . ASP A 1 84 ? -8.556 -4.590 2.639 1.00 95.81 84 ASP A C 1
ATOM 633 O O . ASP A 1 84 ? -7.869 -5.613 2.546 1.00 95.81 84 ASP A O 1
ATOM 637 N N . ILE A 1 85 ? -8.423 -3.728 3.643 1.00 95.12 85 ILE A N 1
ATOM 638 C CA . ILE A 1 85 ? -7.490 -3.880 4.755 1.00 95.12 85 ILE A CA 1
ATOM 639 C C . ILE A 1 85 ? -8.297 -4.270 5.989 1.00 95.12 85 ILE A C 1
ATOM 641 O O . ILE A 1 85 ? -9.091 -3.453 6.463 1.00 95.12 85 ILE A O 1
ATOM 645 N N . PRO A 1 86 ? -8.118 -5.489 6.527 1.00 94.12 86 PRO A N 1
ATOM 646 C CA . PRO A 1 86 ? -8.740 -5.850 7.788 1.00 94.12 86 PRO A CA 1
ATOM 647 C C . PRO A 1 86 ? -8.163 -4.979 8.905 1.00 94.12 86 PRO A C 1
ATOM 649 O O . PRO A 1 86 ? -6.951 -4.757 8.989 1.00 94.12 86 PRO A O 1
ATOM 652 N N . LEU A 1 87 ? -9.047 -4.481 9.758 1.00 92.38 87 LEU A N 1
ATOM 653 C CA . LEU A 1 87 ? -8.711 -3.634 10.888 1.00 92.38 87 LEU A CA 1
ATOM 654 C C . LEU A 1 87 ? -8.885 -4.417 12.189 1.00 92.38 87 LEU A C 1
ATOM 656 O O . LEU A 1 87 ? -9.775 -5.254 12.320 1.00 92.38 87 LEU A O 1
ATOM 660 N N . HIS A 1 88 ? -8.058 -4.111 13.186 1.00 88.44 88 HIS A N 1
ATOM 661 C CA . HIS A 1 88 ? -8.238 -4.649 14.537 1.00 88.44 88 HIS A CA 1
ATOM 662 C C . HIS A 1 88 ? -9.411 -4.000 15.289 1.00 88.44 88 HIS A C 1
ATOM 664 O O . HIS A 1 88 ? -9.972 -4.613 16.194 1.00 88.44 88 HIS A O 1
ATOM 670 N N . ALA A 1 89 ? -9.775 -2.769 14.925 1.00 86.62 89 ALA A N 1
ATOM 671 C CA . ALA A 1 89 ? -10.876 -2.006 15.504 1.00 86.62 89 ALA A CA 1
ATOM 672 C C . ALA A 1 89 ? -11.427 -1.004 14.4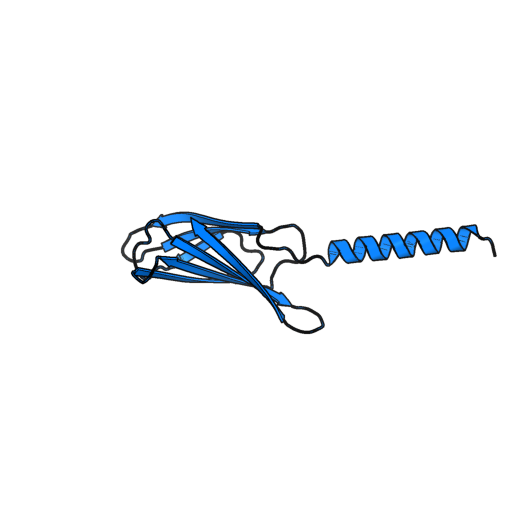67 1.00 86.62 89 ALA A C 1
ATOM 674 O O . ALA A 1 89 ? -10.741 -0.706 13.485 1.00 86.62 89 ALA A O 1
ATOM 675 N N . PRO A 1 90 ? -12.636 -0.451 14.654 1.00 85.44 90 PRO A N 1
ATOM 676 C CA . PRO A 1 90 ? -13.103 0.707 13.889 1.00 85.44 90 PRO A CA 1
ATOM 677 C C . PRO A 1 90 ? -12.044 1.820 13.832 1.00 85.44 90 PRO A C 1
ATOM 679 O O . PRO A 1 90 ? -11.478 2.160 14.868 1.00 85.44 90 PRO A O 1
ATOM 682 N N . VAL A 1 91 ? -11.766 2.354 12.636 1.00 85.00 91 VAL A N 1
ATOM 683 C CA . VAL A 1 91 ? -10.865 3.506 12.446 1.00 85.00 91 VAL A CA 1
ATOM 684 C C . VAL A 1 91 ? -11.673 4.800 12.415 1.00 85.00 91 VAL A C 1
ATOM 686 O O . VAL A 1 91 ? -12.645 4.900 11.662 1.00 85.00 91 VAL A O 1
ATOM 689 N N . HIS A 1 92 ? -11.243 5.807 13.173 1.00 84.69 92 HIS A N 1
ATOM 690 C CA . HIS A 1 92 ? -11.764 7.173 13.105 1.00 84.69 92 HIS A CA 1
ATOM 691 C C . HIS A 1 92 ? -10.680 8.182 12.695 1.00 84.69 92 HIS A C 1
ATOM 693 O O . HIS A 1 92 ? -9.488 7.884 12.659 1.00 84.69 92 HIS A O 1
ATOM 699 N N . LEU A 1 93 ? -11.109 9.392 12.327 1.00 83.38 93 LEU A N 1
ATOM 700 C CA . LEU A 1 93 ? -10.197 10.504 12.058 1.00 83.38 93 LEU A CA 1
ATOM 701 C C . LEU A 1 93 ? -9.674 11.104 13.378 1.00 83.38 93 LEU A C 1
ATOM 703 O O . LEU A 1 93 ? -10.448 11.218 14.335 1.00 83.38 93 LEU A O 1
ATOM 707 N N . PRO A 1 94 ? -8.415 11.576 13.423 1.00 87.12 94 PRO A N 1
ATOM 708 C CA . PRO A 1 94 ? -7.410 11.530 12.354 1.00 87.12 94 PRO A CA 1
ATOM 709 C C . PRO A 1 94 ? -6.692 10.174 12.281 1.00 87.12 94 PRO A C 1
ATOM 711 O O . PRO A 1 94 ? -6.441 9.543 13.309 1.00 87.12 94 PRO A O 1
ATOM 714 N N . TYR A 1 95 ? -6.277 9.767 11.080 1.00 88.69 95 TYR A N 1
ATOM 715 C CA . TYR A 1 95 ? -5.480 8.551 10.880 1.00 88.69 95 TYR A CA 1
ATOM 716 C C . TYR A 1 95 ? -4.266 8.801 9.979 1.00 88.69 95 TYR A C 1
ATOM 718 O O . TYR A 1 95 ? -4.195 9.751 9.198 1.00 88.69 95 TYR A O 1
ATOM 726 N N . CYS A 1 96 ? -3.270 7.927 10.098 1.00 91.31 96 CYS A N 1
ATOM 727 C CA . CYS A 1 96 ? -2.069 7.931 9.277 1.00 91.31 96 CYS A CA 1
ATOM 728 C C . CYS A 1 96 ? -2.064 6.689 8.392 1.00 91.31 96 CYS A C 1
ATOM 730 O O . CYS A 1 96 ? -2.108 5.563 8.887 1.00 91.31 96 CYS A O 1
ATOM 732 N N . LEU A 1 97 ? -1.991 6.895 7.082 1.00 92.81 97 LEU A N 1
ATOM 733 C CA . LEU A 1 97 ? -1.825 5.823 6.116 1.00 92.81 97 LEU A CA 1
ATOM 734 C C . LEU A 1 97 ? -0.372 5.827 5.639 1.00 92.81 97 LEU A C 1
ATOM 736 O O . LEU A 1 97 ? 0.111 6.797 5.053 1.00 92.81 97 LEU A O 1
ATOM 740 N N . VAL A 1 98 ? 0.344 4.742 5.909 1.00 94.56 98 VAL A N 1
ATOM 741 C CA . VAL A 1 98 ? 1.734 4.560 5.497 1.00 94.56 98 VAL A CA 1
ATOM 742 C C . VAL A 1 98 ? 1.764 3.566 4.352 1.00 94.56 98 VAL A C 1
ATOM 744 O O . VAL A 1 98 ? 1.279 2.447 4.473 1.00 94.56 98 VAL A O 1
ATOM 747 N N . THR A 1 99 ? 2.344 3.963 3.225 1.00 94.56 99 THR A N 1
ATOM 748 C CA . THR A 1 99 ? 2.590 3.046 2.114 1.00 94.56 99 THR A CA 1
ATOM 749 C C . THR A 1 99 ? 4.077 2.768 1.985 1.00 94.56 99 THR A C 1
ATOM 751 O O . THR A 1 99 ? 4.905 3.678 2.008 1.00 94.56 99 THR A O 1
ATOM 754 N N . THR A 1 100 ? 4.432 1.494 1.839 1.00 95.25 100 THR A N 1
ATOM 755 C CA . THR A 1 100 ? 5.801 1.058 1.570 1.00 95.25 100 THR A CA 1
ATOM 756 C C . THR A 1 100 ? 5.835 0.261 0.276 1.00 95.25 100 THR A C 1
ATOM 758 O O . THR A 1 100 ? 5.299 -0.839 0.209 1.00 95.25 100 THR A O 1
ATOM 761 N N . ALA A 1 101 ? 6.499 0.780 -0.750 1.00 94.19 101 ALA A N 1
ATOM 762 C CA . ALA A 1 101 ? 6.625 0.126 -2.047 1.00 94.19 101 ALA A CA 1
ATOM 763 C C . ALA A 1 101 ? 8.026 -0.455 -2.263 1.00 94.19 101 ALA A C 1
ATOM 765 O O . ALA A 1 101 ? 9.031 0.153 -1.880 1.00 94.19 101 ALA A O 1
ATOM 766 N N . TYR A 1 102 ? 8.081 -1.622 -2.910 1.00 93.75 102 TYR A N 1
ATOM 767 C CA . TYR A 1 102 ? 9.312 -2.354 -3.199 1.00 93.75 102 TYR A CA 1
ATOM 768 C C . TYR A 1 102 ? 9.481 -2.583 -4.699 1.00 93.75 102 TYR A C 1
ATOM 770 O O . TYR A 1 102 ? 8.594 -3.123 -5.356 1.00 93.75 102 TYR A O 1
ATOM 778 N N . TRP A 1 103 ? 10.652 -2.258 -5.244 1.00 91.06 103 TRP A N 1
ATOM 779 C CA . TRP A 1 103 ? 11.022 -2.557 -6.631 1.00 91.06 103 TRP A CA 1
ATOM 780 C C . TRP A 1 103 ? 12.203 -3.508 -6.675 1.00 91.06 103 TRP A C 1
ATOM 782 O O . TRP A 1 103 ? 13.149 -3.382 -5.896 1.00 91.06 103 TRP A O 1
ATOM 792 N N . ARG A 1 104 ? 12.199 -4.405 -7.661 1.00 84.50 104 ARG A N 1
ATOM 793 C CA . ARG A 1 104 ? 13.395 -5.160 -8.025 1.00 84.50 104 ARG A CA 1
ATOM 794 C C . ARG A 1 104 ? 14.265 -4.289 -8.931 1.00 84.50 104 ARG A C 1
ATOM 796 O O . ARG A 1 104 ? 13.785 -3.704 -9.897 1.00 84.50 104 ARG A O 1
ATOM 803 N N . SER A 1 105 ? 15.546 -4.191 -8.607 1.00 78.06 105 SER A N 1
ATOM 804 C CA . SER A 1 105 ? 16.558 -3.550 -9.442 1.00 78.06 105 SER A CA 1
ATOM 805 C C . SER A 1 105 ? 17.733 -4.498 -9.653 1.00 78.06 105 SER A C 1
ATOM 807 O O . SER A 1 105 ? 17.919 -5.440 -8.883 1.00 78.06 105 SER A O 1
ATOM 809 N N . LEU A 1 106 ? 18.562 -4.218 -10.660 1.00 72.44 106 LEU A N 1
ATOM 810 C CA . LEU A 1 106 ? 19.786 -4.982 -10.933 1.00 72.44 106 LEU A CA 1
ATOM 811 C C . LEU A 1 106 ? 20.742 -5.055 -9.727 1.00 72.44 106 LEU A C 1
ATOM 813 O O . LEU A 1 106 ? 21.534 -5.983 -9.639 1.00 72.44 106 LEU A O 1
ATOM 817 N N . ARG A 1 107 ? 20.669 -4.091 -8.798 1.00 71.88 107 ARG A N 1
ATOM 818 C CA . ARG A 1 107 ? 21.537 -3.996 -7.611 1.00 71.88 107 ARG A CA 1
ATOM 819 C C . ARG A 1 107 ? 20.854 -4.431 -6.306 1.00 71.88 107 ARG A C 1
ATOM 821 O O . ARG A 1 107 ? 21.422 -4.229 -5.241 1.00 71.88 107 ARG A O 1
ATOM 828 N N . GLY A 1 108 ? 19.643 -4.991 -6.372 1.00 76.44 108 GLY A N 1
ATOM 829 C CA . GLY A 1 108 ? 18.871 -5.408 -5.197 1.00 76.44 108 GLY A CA 1
ATOM 830 C C . GLY A 1 108 ? 17.482 -4.774 -5.123 1.00 76.44 108 GLY A C 1
ATOM 831 O O . GLY A 1 108 ? 16.942 -4.295 -6.124 1.00 76.44 108 GLY A O 1
ATOM 832 N N . VAL A 1 109 ? 16.881 -4.791 -3.935 1.00 81.88 109 VAL A N 1
ATOM 833 C CA . VAL A 1 109 ? 15.537 -4.249 -3.696 1.00 81.88 109 VAL A CA 1
ATOM 834 C C . VAL A 1 109 ? 15.633 -2.768 -3.353 1.00 81.88 109 VAL A C 1
ATOM 836 O O . VAL A 1 109 ? 16.419 -2.381 -2.493 1.00 81.88 109 VAL A O 1
ATOM 839 N N . VAL A 1 110 ? 14.817 -1.938 -4.002 1.00 83.88 110 VAL A N 1
ATOM 840 C CA . VAL A 1 110 ? 14.649 -0.539 -3.594 1.00 83.88 110 VAL A CA 1
ATOM 841 C C . VAL A 1 110 ? 13.323 -0.368 -2.882 1.00 83.88 110 VAL A C 1
ATOM 843 O O . VAL A 1 110 ? 12.319 -0.920 -3.323 1.00 83.88 110 VAL A O 1
ATOM 846 N N . ARG A 1 111 ? 13.341 0.400 -1.792 1.00 89.25 111 ARG A N 1
ATOM 847 C CA . ARG A 1 111 ? 12.196 0.701 -0.937 1.00 89.25 111 ARG A CA 1
ATOM 848 C C . ARG A 1 111 ? 11.874 2.192 -1.000 1.00 89.25 111 ARG A C 1
ATOM 850 O O . ARG A 1 111 ? 12.786 3.013 -0.960 1.00 89.25 111 ARG A O 1
ATOM 857 N N . GLN A 1 112 ? 10.591 2.526 -1.042 1.00 87.38 112 GLN A N 1
ATOM 858 C CA . GLN A 1 112 ? 10.076 3.882 -0.836 1.00 87.38 112 GLN A CA 1
ATOM 859 C C . GLN A 1 112 ? 8.988 3.823 0.231 1.00 87.38 112 GLN A C 1
ATOM 861 O O . GLN A 1 112 ? 8.154 2.923 0.187 1.00 87.38 112 GLN A O 1
ATOM 866 N N . ILE A 1 113 ? 9.012 4.766 1.170 1.00 90.44 113 ILE A N 1
ATOM 867 C CA . ILE A 1 113 ? 8.009 4.911 2.229 1.00 90.44 113 ILE A CA 1
ATOM 868 C C . ILE A 1 113 ? 7.335 6.264 2.036 1.00 90.44 113 ILE A C 1
ATOM 870 O O . ILE A 1 113 ? 8.024 7.254 1.780 1.00 90.44 113 ILE A O 1
ATOM 874 N N . GLN A 1 114 ? 6.014 6.311 2.160 1.00 90.12 114 GLN A N 1
ATOM 875 C CA . GLN A 1 114 ? 5.249 7.545 2.087 1.00 90.12 114 GLN A CA 1
ATOM 876 C C . GLN A 1 114 ? 4.181 7.580 3.176 1.00 90.12 114 GLN A C 1
ATOM 878 O O . GLN A 1 114 ? 3.471 6.600 3.392 1.00 90.12 114 GLN A O 1
ATOM 883 N N . HIS A 1 115 ? 4.085 8.723 3.851 1.00 87.62 115 HIS A N 1
ATOM 884 C CA . HIS A 1 115 ? 3.105 8.986 4.898 1.00 87.62 115 HIS A CA 1
ATOM 885 C C . HIS A 1 115 ? 1.995 9.870 4.335 1.00 87.62 115 HIS A C 1
ATOM 887 O O . HIS A 1 115 ? 2.265 10.905 3.724 1.00 87.62 115 HIS A O 1
ATOM 893 N N . HIS A 1 116 ? 0.753 9.458 4.545 1.00 84.88 116 HIS A N 1
ATOM 894 C CA . HIS A 1 116 ? -0.444 10.191 4.167 1.00 84.88 116 HIS A CA 1
ATOM 895 C C . HIS A 1 116 ? -1.228 10.490 5.446 1.00 84.88 116 HIS A C 1
ATOM 897 O O . HIS A 1 116 ? -1.762 9.582 6.080 1.00 84.88 116 HIS A O 1
ATOM 903 N N . HIS A 1 117 ? -1.253 11.761 5.838 1.00 81.81 117 HIS A N 1
ATOM 904 C CA . HIS A 1 117 ? -2.034 12.236 6.977 1.00 81.81 117 HIS A CA 1
ATOM 905 C C . HIS A 1 117 ? -3.398 12.701 6.476 1.00 81.81 117 HIS A C 1
ATOM 907 O O . HIS A 1 117 ? -3.449 13.490 5.526 1.00 81.81 117 HIS A O 1
ATOM 913 N N . GLN A 1 118 ? -4.472 12.199 7.088 1.00 70.62 118 GLN A N 1
ATOM 914 C CA . GLN A 1 118 ? -5.849 12.591 6.788 1.00 70.62 118 GLN A CA 1
ATOM 915 C C . GLN A 1 118 ? -6.632 12.876 8.068 1.00 70.62 118 GLN A C 1
ATOM 917 O O . GLN A 1 118 ? -6.402 12.185 9.091 1.00 70.62 118 GLN A O 1
#

Nearest PDB structures (foldseek):
  3gdb-assembly1_A  TM=5.361E-01  e=1.028E-02  Streptococcus pneumoniae R6
  6hyf-assembly3_C  TM=4.353E-01  e=5.865E-02  Rattus norvegicus
  6hyf-assembly2_B  TM=4.523E-01  e=8.050E-02  Rattus norvegicus
  4wtw-assembly2_B  TM=4.506E-01  e=8.486E-02  Homo sapiens
  5utk-assembly1_A  TM=6.112E-01  e=4.593E-01  Homo sapiens

Radius of gyration: 20.72 Å; Cα contacts (8 Å, |Δi|>4): 239; chains: 1; bounding box: 52×22×64 Å

Solvent-accessible surface area (backbone atoms only — not comparable to full-atom values): 6530 Å² total; per-residue (Å²): 136,62,72,64,61,56,53,52,52,51,48,51,50,54,52,50,50,54,50,50,54,59,65,65,33,62,26,42,81,72,48,70,46,77,79,46,74,48,76,60,101,69,19,31,37,33,34,42,45,43,64,47,83,48,44,59,29,62,33,30,38,41,36,42,39,26,80,97,73,16,45,28,63,44,78,44,54,34,83,65,44,68,48,76,28,56,31,81,35,76,77,61,88,67,32,38,41,38,40,39,38,33,32,85,50,100,90,46,79,46,78,48,78,47,82,41,81,87